Protein AF-A4XGT5-F1 (afdb_monomer_lite)

Sequence (161 aa):
MNAFAMRFIGRDFVVVYSGILELAYKGSLDEVKFILAHELGHLKANHLKHRLIQFGLMLPFLGQACLRACEYTADRYGAYFSLNGALKGLILLAAGKELYRNVVLEEFLKQAEEERSFWISFAELLASHPHLTSRIQAIKDFVKTLKPSNSLSEVYNFESV

pLDDT: mean 71.2, std 16.06, range [29.62, 92.81]

Structure (mmCIF, N/CA/C/O backbone):
data_AF-A4XGT5-F1
#
_entry.id   AF-A4XGT5-F1
#
loop_
_atom_site.group_PDB
_atom_site.id
_atom_site.type_symbol
_atom_site.label_atom_id
_atom_site.label_alt_id
_atom_site.label_comp_id
_atom_site.label_asym_id
_atom_site.label_entity_id
_atom_site.label_seq_id
_atom_site.pdbx_PDB_ins_code
_atom_site.Cartn_x
_atom_site.Cartn_y
_atom_site.Cartn_z
_atom_site.occupancy
_atom_site.B_iso_or_equiv
_atom_site.auth_seq_id
_atom_site.auth_comp_id
_atom_site.auth_asym_id
_atom_site.auth_atom_id
_atom_site.pdbx_PDB_model_num
ATOM 1 N N . MET A 1 1 ? 2.744 -6.654 10.679 1.00 41.12 1 MET A N 1
ATOM 2 C CA . MET A 1 1 ? 2.044 -7.398 9.608 1.00 41.12 1 MET A CA 1
ATOM 3 C C . MET A 1 1 ? 0.569 -7.466 10.001 1.00 41.12 1 MET A C 1
ATOM 5 O O . MET A 1 1 ? 0.305 -7.939 11.097 1.00 41.12 1 MET A O 1
ATOM 9 N N . ASN A 1 2 ? -0.349 -6.875 9.220 1.00 51.91 2 ASN A N 1
ATOM 10 C CA . ASN A 1 2 ? -1.691 -6.475 9.698 1.00 51.91 2 ASN A CA 1
ATOM 11 C C . ASN A 1 2 ? -2.889 -7.080 8.915 1.00 51.91 2 ASN A C 1
ATOM 13 O O . ASN A 1 2 ? -3.986 -7.114 9.457 1.00 51.91 2 ASN A O 1
ATOM 17 N N . ALA A 1 3 ? -2.706 -7.652 7.722 1.00 48.31 3 ALA A N 1
ATOM 18 C CA . ALA A 1 3 ? -3.624 -8.565 7.002 1.00 48.31 3 ALA A CA 1
ATOM 19 C C . ALA A 1 3 ? -2.759 -9.558 6.218 1.00 48.31 3 ALA A C 1
ATOM 21 O O . ALA A 1 3 ? -1.619 -9.228 5.899 1.00 48.31 3 ALA A O 1
ATOM 22 N N . PHE A 1 4 ? -3.266 -10.760 5.938 1.00 52.66 4 PHE A N 1
ATOM 23 C CA . PHE A 1 4 ? -2.622 -11.671 4.992 1.00 52.66 4 PHE A CA 1
ATOM 24 C C . PHE A 1 4 ? -3.690 -12.461 4.234 1.00 52.66 4 PHE A C 1
ATOM 26 O O . PHE A 1 4 ? -4.481 -13.198 4.830 1.00 52.66 4 PHE A O 1
ATOM 33 N N . ALA A 1 5 ? -3.732 -12.312 2.913 1.00 47.38 5 ALA A N 1
ATOM 34 C CA . ALA A 1 5 ? -4.522 -13.191 2.064 1.00 47.38 5 ALA A CA 1
ATOM 35 C C . ALA A 1 5 ? -3.720 -14.461 1.743 1.00 47.38 5 ALA A C 1
ATOM 37 O O . ALA A 1 5 ? -2.645 -14.397 1.151 1.00 47.38 5 ALA A O 1
ATOM 38 N N . MET A 1 6 ? -4.249 -15.635 2.103 1.00 44.62 6 MET A N 1
ATOM 39 C CA . MET A 1 6 ? -3.624 -16.918 1.774 1.00 44.62 6 MET A CA 1
ATOM 40 C C . MET A 1 6 ? -4.567 -17.764 0.933 1.00 44.62 6 MET A C 1
ATOM 42 O O . MET A 1 6 ? -5.743 -17.935 1.247 1.00 44.62 6 MET A O 1
ATOM 46 N N . ARG A 1 7 ? -4.034 -18.381 -0.118 1.00 39.91 7 ARG A N 1
ATOM 47 C CA . ARG A 1 7 ? -4.770 -19.403 -0.855 1.00 39.91 7 ARG A CA 1
ATOM 48 C C . ARG A 1 7 ? -4.342 -20.789 -0.401 1.00 39.91 7 ARG A C 1
ATOM 50 O O . ARG A 1 7 ? -3.193 -21.169 -0.609 1.00 39.91 7 ARG A O 1
ATOM 57 N N . PHE A 1 8 ? -5.271 -21.553 0.167 1.00 39.41 8 PHE A N 1
ATOM 58 C CA . PHE A 1 8 ? -5.033 -22.918 0.638 1.00 39.41 8 PHE A CA 1
ATOM 59 C C . PHE A 1 8 ? -5.978 -23.891 -0.084 1.00 39.41 8 PHE A C 1
ATOM 61 O O . PHE A 1 8 ? -7.186 -23.676 -0.126 1.00 39.41 8 PHE A O 1
ATOM 68 N N . ILE A 1 9 ? -5.423 -24.945 -0.700 1.00 38.44 9 ILE A N 1
ATOM 69 C CA . ILE A 1 9 ? -6.158 -26.062 -1.340 1.00 38.44 9 ILE A CA 1
ATOM 70 C C . ILE A 1 9 ? -7.282 -25.586 -2.291 1.00 38.44 9 ILE A C 1
ATOM 72 O O . ILE A 1 9 ? -8.455 -25.917 -2.148 1.00 38.44 9 ILE A O 1
ATOM 76 N N . GLY A 1 10 ? -6.934 -24.758 -3.282 1.00 50.44 10 GLY A N 1
ATOM 77 C CA . GLY A 1 10 ? -7.869 -24.366 -4.348 1.00 50.44 10 GLY A CA 1
ATOM 78 C C . GLY A 1 10 ? -9.002 -23.416 -3.935 1.00 50.44 10 GLY A C 1
ATOM 79 O O . GLY A 1 10 ? -9.846 -23.118 -4.777 1.00 50.44 10 GLY A O 1
ATOM 80 N N . ARG A 1 11 ? -9.013 -22.914 -2.693 1.00 54.78 11 ARG A N 1
ATOM 81 C CA . ARG A 1 11 ? -9.963 -21.906 -2.199 1.00 54.78 11 ARG A CA 1
ATOM 82 C C . ARG A 1 11 ? -9.223 -20.669 -1.695 1.00 54.78 11 ARG A C 1
ATOM 84 O O . ARG A 1 11 ? -8.184 -20.786 -1.043 1.00 54.78 11 ARG A O 1
ATOM 91 N N . ASP A 1 12 ? -9.751 -19.497 -2.031 1.00 62.06 12 ASP A N 1
ATOM 92 C CA . ASP A 1 12 ? -9.205 -18.199 -1.632 1.00 62.06 12 ASP A CA 1
ATOM 93 C C . ASP A 1 12 ? -9.665 -17.866 -0.206 1.00 62.06 12 ASP A C 1
ATOM 95 O O . ASP A 1 12 ? -10.866 -17.783 0.048 1.00 62.06 12 ASP A O 1
ATOM 99 N N . PHE A 1 13 ? -8.724 -17.692 0.728 1.00 62.66 13 PHE A N 1
ATOM 100 C CA . PHE A 1 13 ? -9.011 -17.246 2.090 1.00 62.66 13 PHE A CA 1
ATOM 101 C C . PHE A 1 13 ? -8.385 -15.871 2.324 1.00 62.66 13 PHE A C 1
ATOM 103 O O . PHE A 1 13 ? -7.231 -15.615 1.976 1.00 62.66 13 PHE A O 1
ATOM 110 N N . VAL A 1 14 ? -9.141 -14.981 2.956 1.00 64.56 14 VAL A N 1
ATOM 111 C CA . VAL A 1 14 ? -8.629 -13.696 3.437 1.00 64.56 14 VAL A CA 1
ATOM 112 C C . VAL A 1 14 ? -8.612 -13.760 4.955 1.00 64.56 14 VAL A C 1
ATOM 114 O O . VAL A 1 14 ? -9.664 -13.884 5.579 1.00 64.56 14 VAL A O 1
ATOM 117 N N . VAL A 1 15 ? -7.420 -13.709 5.550 1.00 68.75 15 VAL A N 1
ATOM 118 C CA . VAL A 1 15 ? -7.258 -13.651 7.004 1.00 68.75 15 VAL A CA 1
ATOM 119 C C . VAL A 1 15 ? -7.078 -12.189 7.393 1.00 68.75 15 VAL A C 1
ATOM 121 O O . VAL A 1 15 ? -6.069 -11.551 7.084 1.00 68.75 15 VAL A O 1
ATOM 124 N N . VAL A 1 16 ? -8.087 -11.648 8.070 1.00 68.62 16 VAL A N 1
ATOM 125 C CA . VAL A 1 16 ? -8.062 -10.285 8.604 1.00 68.62 16 VAL A CA 1
ATOM 126 C C . VAL A 1 16 ? -7.601 -10.357 10.055 1.00 68.62 16 VAL A C 1
ATOM 128 O O . VAL A 1 16 ? -8.280 -10.960 10.886 1.00 68.62 16 VAL A O 1
ATOM 131 N N . TYR A 1 17 ? -6.447 -9.766 10.378 1.00 69.12 17 TYR A N 1
ATOM 132 C CA . TYR A 1 17 ? -5.996 -9.718 11.769 1.00 69.12 17 TYR A CA 1
ATOM 133 C C . TYR A 1 17 ? -6.843 -8.727 12.571 1.00 69.12 17 TYR A C 1
ATOM 135 O O . TYR A 1 17 ? -7.283 -7.691 12.065 1.00 69.12 17 TYR A O 1
ATOM 143 N N . SER A 1 18 ? -7.007 -9.016 13.861 1.00 75.00 18 SER A N 1
ATOM 144 C CA . SER A 1 18 ? -7.763 -8.186 14.806 1.00 75.00 18 SER A CA 1
ATOM 145 C C . SER A 1 18 ? -7.307 -6.724 14.829 1.00 75.00 18 SER A C 1
ATOM 147 O O . SER A 1 18 ? -8.134 -5.834 14.994 1.00 75.00 18 SER A O 1
ATOM 149 N N . GLY A 1 19 ? -6.018 -6.458 14.590 1.00 74.00 19 GLY A N 1
ATOM 150 C CA . GLY A 1 19 ? -5.473 -5.101 14.523 1.00 74.00 19 GLY A CA 1
ATOM 151 C C . GLY A 1 19 ? -6.045 -4.247 13.385 1.00 74.00 19 GLY A C 1
ATOM 152 O O . GLY A 1 19 ? -6.207 -3.046 13.564 1.00 74.00 19 GLY A O 1
ATOM 153 N N . ILE A 1 20 ? -6.400 -4.840 12.240 1.00 76.50 20 ILE A N 1
ATOM 154 C CA . ILE A 1 20 ? -7.081 -4.109 11.157 1.00 76.50 20 ILE A CA 1
ATOM 155 C C . ILE A 1 20 ? -8.531 -3.831 11.510 1.00 76.50 20 ILE A C 1
ATOM 157 O O . ILE A 1 20 ? -9.036 -2.745 11.237 1.00 76.50 20 ILE A O 1
ATOM 161 N N . LEU A 1 21 ? -9.193 -4.794 12.148 1.00 77.44 21 LEU A N 1
ATOM 162 C CA . LEU A 1 21 ? -10.565 -4.609 12.593 1.00 77.44 21 LEU A CA 1
ATOM 163 C C . LEU A 1 21 ? -10.644 -3.478 13.629 1.00 77.44 21 LEU A C 1
ATOM 165 O O . LEU A 1 21 ? -11.490 -2.598 13.525 1.00 77.44 21 LEU A O 1
ATOM 169 N N . GLU A 1 22 ? -9.701 -3.448 14.571 1.00 83.56 22 GLU A N 1
ATOM 170 C CA . GLU A 1 22 ? -9.546 -2.369 15.548 1.00 83.56 22 GLU A CA 1
ATOM 171 C C . GLU A 1 22 ? -9.363 -0.999 14.872 1.00 83.56 22 GLU A C 1
ATOM 173 O O . GLU A 1 22 ? -9.987 -0.022 15.282 1.00 83.56 22 GLU A O 1
ATOM 178 N N . LEU A 1 23 ? -8.557 -0.913 13.809 1.00 82.31 23 LEU A N 1
ATOM 179 C CA . LEU A 1 23 ? -8.382 0.326 13.044 1.00 82.31 23 LEU A CA 1
ATOM 180 C C . LEU A 1 23 ? -9.663 0.768 12.331 1.00 82.31 23 LEU A C 1
ATOM 182 O O . LEU A 1 23 ? -9.967 1.961 12.328 1.00 82.31 23 LEU A O 1
ATOM 186 N N . ALA A 1 24 ? -10.434 -0.175 11.783 1.00 82.75 24 ALA A N 1
ATOM 187 C CA . ALA A 1 24 ? -11.738 0.124 11.198 1.00 82.75 24 ALA A CA 1
ATOM 188 C C . ALA A 1 24 ? -12.698 0.700 12.253 1.0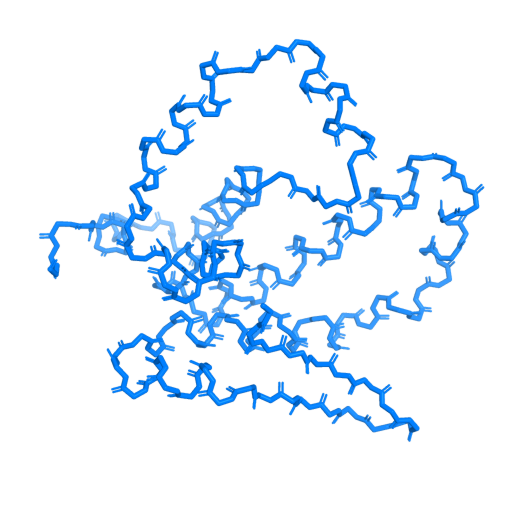0 82.75 24 ALA A C 1
ATOM 190 O O . ALA A 1 24 ? -13.370 1.695 11.989 1.00 82.75 24 ALA A O 1
ATOM 191 N N . TYR A 1 25 ? -12.703 0.138 13.469 1.00 82.19 25 TYR A N 1
ATOM 192 C CA . TYR A 1 25 ? -13.481 0.664 14.598 1.00 82.19 25 TYR A CA 1
ATOM 193 C C . TYR A 1 25 ? -13.008 2.046 15.069 1.00 82.19 25 TYR A C 1
ATOM 195 O O . TYR A 1 25 ? -13.826 2.864 15.476 1.00 82.19 25 TYR A O 1
ATOM 203 N N . LYS A 1 26 ? -11.705 2.337 14.983 1.00 84.62 26 LYS A N 1
ATOM 204 C CA . LYS A 1 26 ? -11.109 3.638 15.343 1.00 84.62 26 LYS A CA 1
ATOM 205 C C . LYS A 1 26 ? -11.235 4.709 14.246 1.00 84.62 26 LYS A C 1
ATOM 207 O O . LYS A 1 26 ? -10.555 5.731 14.329 1.00 84.62 26 LYS A O 1
ATOM 212 N N . GLY A 1 27 ? -12.068 4.481 13.227 1.00 83.56 27 GLY A N 1
ATOM 213 C CA . GLY A 1 27 ? -12.379 5.461 12.182 1.00 83.56 27 GLY A CA 1
ATOM 214 C C . GLY A 1 27 ? -11.463 5.440 10.954 1.00 83.56 27 GLY A C 1
ATOM 215 O O . GLY A 1 27 ? -11.657 6.250 10.056 1.00 83.56 27 GLY A O 1
ATOM 216 N N . SER A 1 28 ? -10.507 4.511 10.855 1.00 86.75 28 SER A N 1
ATOM 217 C CA . SER A 1 28 ? -9.603 4.381 9.696 1.00 86.75 28 SER A CA 1
ATOM 218 C C . SER A 1 28 ? -10.145 3.408 8.643 1.00 86.75 28 SER A C 1
ATOM 220 O O . SER A 1 28 ? -9.465 2.481 8.198 1.00 86.75 28 SER A O 1
ATOM 222 N N . LEU A 1 29 ? -11.425 3.563 8.289 1.00 88.75 29 LEU A N 1
ATOM 223 C CA . LEU A 1 29 ? -12.114 2.626 7.402 1.00 88.75 29 LEU A CA 1
ATOM 224 C C . LEU A 1 29 ? -11.544 2.658 5.977 1.00 88.75 29 LEU A C 1
ATOM 226 O O . LEU A 1 29 ? -11.461 1.613 5.335 1.00 88.75 29 LEU A O 1
ATOM 230 N N . ASP A 1 30 ? -11.143 3.824 5.476 1.00 89.44 30 ASP A N 1
ATOM 231 C CA . ASP A 1 30 ? -10.621 3.953 4.115 1.00 89.44 30 ASP A CA 1
ATOM 232 C C . ASP A 1 30 ? -9.221 3.336 3.979 1.00 89.44 30 ASP A C 1
ATOM 234 O O . ASP A 1 30 ? -8.939 2.666 2.982 1.00 89.44 30 ASP A O 1
ATOM 238 N N . GLU A 1 31 ? -8.365 3.456 4.991 1.00 89.31 31 GLU A N 1
ATOM 239 C CA . GLU A 1 31 ? -7.070 2.771 5.043 1.00 89.31 31 GLU A CA 1
ATOM 240 C C . GLU A 1 31 ? -7.250 1.252 5.105 1.00 89.31 31 GLU A C 1
ATOM 242 O O . GLU A 1 31 ? -6.547 0.502 4.427 1.00 89.31 31 GLU A O 1
ATOM 247 N N . VAL A 1 32 ? -8.235 0.782 5.872 1.00 88.75 32 VAL A N 1
ATOM 248 C CA . VAL A 1 32 ? -8.565 -0.645 5.948 1.00 88.75 32 VAL A CA 1
ATOM 249 C C . VAL A 1 32 ? -9.112 -1.161 4.615 1.00 88.75 32 VAL A C 1
ATOM 251 O O . VAL A 1 32 ? -8.691 -2.227 4.162 1.00 88.75 32 VAL A O 1
ATOM 254 N N . LYS A 1 33 ? -9.989 -0.404 3.942 1.00 89.81 33 LYS A N 1
ATOM 255 C CA . LYS A 1 33 ? -10.454 -0.735 2.583 1.00 89.81 33 LYS A CA 1
ATOM 256 C C . LYS A 1 33 ? -9.286 -0.847 1.609 1.00 89.81 33 LYS A C 1
ATOM 258 O O . LYS A 1 33 ? -9.267 -1.793 0.825 1.00 89.81 33 LYS A O 1
ATOM 263 N N . PHE A 1 34 ? -8.321 0.076 1.671 1.00 91.50 34 PHE A N 1
ATOM 264 C CA . PHE A 1 34 ? -7.123 0.022 0.832 1.00 91.50 34 PHE A CA 1
ATOM 265 C C . PHE A 1 34 ? -6.368 -1.293 1.039 1.00 91.50 34 PHE A C 1
ATOM 267 O O . PHE A 1 34 ? -6.090 -1.989 0.067 1.00 91.50 34 PHE A O 1
ATOM 274 N N . ILE A 1 35 ? -6.096 -1.668 2.294 1.00 88.88 35 ILE A N 1
ATOM 275 C CA . ILE A 1 35 ? -5.358 -2.898 2.614 1.00 88.88 35 ILE A CA 1
ATOM 276 C C . ILE A 1 35 ? -6.108 -4.135 2.123 1.00 88.88 35 ILE A C 1
ATOM 278 O O . ILE A 1 35 ? -5.524 -4.999 1.476 1.00 88.88 35 ILE A O 1
ATOM 282 N N . LEU A 1 36 ? -7.411 -4.222 2.390 1.00 88.19 36 LEU A N 1
ATOM 283 C CA . LEU A 1 36 ? -8.209 -5.363 1.945 1.00 88.19 36 LEU A CA 1
ATOM 284 C C . LEU A 1 36 ? -8.222 -5.480 0.419 1.00 88.19 36 LEU A C 1
ATOM 286 O O . LEU A 1 36 ? -8.049 -6.572 -0.116 1.00 88.19 36 LEU A O 1
ATOM 290 N N . ALA A 1 37 ? -8.391 -4.364 -0.287 1.00 90.00 37 ALA A N 1
ATOM 291 C CA . ALA A 1 37 ? -8.366 -4.338 -1.742 1.00 90.00 37 ALA A CA 1
ATOM 292 C C . ALA A 1 37 ? -6.980 -4.670 -2.318 1.00 90.00 37 ALA A C 1
ATOM 294 O O . ALA A 1 37 ? -6.902 -5.351 -3.338 1.00 90.00 37 ALA A O 1
ATOM 295 N N . HIS A 1 38 ? -5.902 -4.247 -1.657 1.00 90.25 38 HIS A N 1
ATOM 296 C CA . HIS A 1 38 ? -4.528 -4.595 -2.011 1.00 90.25 38 HIS A CA 1
ATOM 297 C C . HIS A 1 38 ? -4.299 -6.116 -1.934 1.00 90.25 38 HIS A C 1
ATOM 299 O O . HIS A 1 38 ? -3.912 -6.748 -2.920 1.00 90.25 38 HIS A O 1
ATOM 305 N N . GLU A 1 39 ? -4.653 -6.733 -0.806 1.00 84.19 39 GLU A N 1
ATOM 306 C CA . GLU A 1 39 ? -4.538 -8.181 -0.584 1.00 84.19 39 GLU A CA 1
ATOM 307 C C . GLU A 1 39 ? -5.434 -8.996 -1.536 1.00 84.19 39 GLU A C 1
ATOM 309 O O . GLU A 1 39 ? -5.013 -9.996 -2.126 1.00 84.19 39 GLU A O 1
ATOM 314 N N . LEU A 1 40 ? -6.671 -8.542 -1.766 1.00 85.44 40 LEU A N 1
ATOM 315 C CA . LEU A 1 40 ? -7.561 -9.126 -2.774 1.00 85.44 40 LEU A CA 1
ATOM 316 C C . LEU A 1 40 ? -7.003 -8.964 -4.195 1.00 85.44 40 LEU A C 1
ATOM 318 O O . LEU A 1 40 ? -7.188 -9.848 -5.033 1.00 85.44 40 LEU A O 1
ATOM 322 N N . GLY A 1 41 ? -6.292 -7.869 -4.465 1.00 84.81 41 GLY A N 1
ATOM 323 C CA . GLY A 1 41 ? -5.572 -7.629 -5.710 1.00 84.81 41 GLY A CA 1
ATOM 324 C C . GLY A 1 41 ? -4.511 -8.695 -5.971 1.00 84.81 41 GLY A C 1
ATOM 325 O O . GLY A 1 41 ? -4.446 -9.226 -7.082 1.00 84.81 41 GLY A O 1
ATOM 326 N N . HIS A 1 42 ? -3.751 -9.096 -4.947 1.00 81.31 42 HIS A N 1
ATOM 327 C CA . HIS A 1 42 ? -2.799 -10.208 -5.053 1.00 81.31 42 HIS A CA 1
ATOM 328 C C . HIS A 1 42 ? -3.481 -11.534 -5.416 1.00 81.31 42 HIS A C 1
ATOM 330 O O . HIS A 1 42 ? -2.994 -12.259 -6.293 1.00 81.31 42 HIS A O 1
ATOM 336 N N . LEU A 1 43 ? -4.630 -11.838 -4.799 1.00 78.25 43 LEU A N 1
ATOM 337 C CA . LEU A 1 43 ? -5.414 -13.034 -5.126 1.00 78.25 43 LEU A CA 1
ATOM 338 C C . LEU A 1 43 ? -5.951 -12.982 -6.561 1.00 78.25 43 LEU A C 1
ATOM 340 O O . LEU A 1 43 ? -5.785 -13.937 -7.326 1.00 78.25 43 LEU A O 1
ATOM 344 N N . LYS A 1 44 ? -6.553 -11.852 -6.949 1.00 81.50 44 LYS A N 1
ATOM 345 C CA . LYS A 1 44 ? -7.184 -11.670 -8.260 1.00 81.50 44 LYS A CA 1
ATOM 346 C C . LYS A 1 44 ? -6.174 -11.708 -9.399 1.00 81.50 44 LYS A C 1
ATOM 348 O O . LYS A 1 44 ? -6.441 -12.331 -10.426 1.00 81.50 44 LYS A O 1
ATOM 353 N N . ALA A 1 45 ? -5.026 -11.062 -9.218 1.00 75.56 45 ALA A N 1
ATOM 354 C CA . ALA A 1 45 ? -3.978 -11.005 -10.227 1.00 75.56 45 ALA A CA 1
ATOM 355 C C . ALA A 1 45 ? -3.222 -12.342 -10.370 1.00 75.56 45 ALA A C 1
ATOM 357 O O . ALA A 1 45 ? -2.541 -12.564 -11.368 1.00 75.56 45 ALA A O 1
ATOM 358 N N . ASN A 1 46 ? -3.390 -13.274 -9.416 1.00 67.00 46 ASN A N 1
ATOM 359 C CA . ASN A 1 46 ? -2.929 -14.666 -9.488 1.00 67.00 46 ASN A CA 1
ATOM 360 C C . ASN A 1 46 ? -1.427 -14.797 -9.824 1.00 67.00 46 ASN A C 1
ATOM 362 O O . ASN A 1 46 ? -0.990 -15.785 -10.422 1.00 67.00 46 ASN A O 1
ATOM 366 N N . HIS A 1 47 ? -0.629 -13.804 -9.420 1.00 64.44 47 HIS A N 1
ATOM 367 C CA . HIS A 1 47 ? 0.788 -13.681 -9.762 1.00 64.44 47 HIS A CA 1
ATOM 368 C C . HIS A 1 47 ? 1.619 -14.893 -9.309 1.00 64.44 47 HIS A C 1
ATOM 370 O O . HIS A 1 47 ? 2.532 -15.316 -10.009 1.00 64.44 47 HIS A O 1
ATOM 376 N N . LEU A 1 48 ? 1.217 -15.568 -8.230 1.00 55.28 48 LEU A N 1
ATOM 377 C CA . LEU A 1 48 ? 1.837 -16.815 -7.757 1.00 55.28 48 LEU A CA 1
ATOM 378 C C . LEU A 1 48 ? 1.784 -17.979 -8.773 1.00 55.28 48 LEU A C 1
ATOM 380 O O . LEU A 1 48 ? 2.561 -18.924 -8.658 1.00 55.28 48 LEU A O 1
ATOM 384 N N . LYS A 1 49 ? 0.889 -17.934 -9.772 1.00 52.84 49 LYS A N 1
ATOM 385 C CA . LYS A 1 49 ? 0.785 -18.945 -10.842 1.00 52.84 49 LYS A CA 1
ATOM 386 C C . LYS A 1 49 ? 1.470 -18.538 -12.146 1.00 52.84 49 LYS A C 1
ATOM 388 O O . LYS A 1 49 ? 1.539 -19.356 -13.067 1.00 52.84 49 LYS A O 1
ATOM 393 N N . HIS A 1 50 ? 1.963 -17.305 -12.270 1.00 59.66 50 HIS A N 1
ATOM 394 C CA . HIS A 1 50 ? 2.609 -16.897 -13.508 1.00 59.66 50 HIS A CA 1
ATOM 395 C C . HIS A 1 50 ? 3.983 -17.562 -13.604 1.00 59.66 50 HIS A C 1
ATOM 397 O O . HIS A 1 50 ? 4.936 -17.170 -12.938 1.00 59.66 50 HIS A O 1
ATOM 403 N N . ARG A 1 51 ? 4.087 -18.564 -14.485 1.00 53.31 51 ARG A N 1
ATOM 404 C CA . ARG A 1 51 ? 5.339 -19.244 -14.868 1.00 53.31 51 ARG A CA 1
ATOM 405 C C . ARG A 1 51 ? 6.483 -18.254 -15.139 1.00 53.31 51 ARG A C 1
ATOM 407 O O . ARG A 1 51 ? 7.626 -18.553 -14.842 1.00 53.31 51 ARG A O 1
ATOM 414 N N . LEU A 1 52 ? 6.156 -17.058 -15.635 1.00 57.31 52 LEU A N 1
ATOM 415 C CA . LEU A 1 52 ? 7.083 -15.946 -15.864 1.00 57.31 52 LEU A CA 1
ATOM 416 C C . LEU A 1 52 ? 7.780 -15.443 -14.590 1.00 57.31 52 LEU A C 1
ATOM 418 O O . LEU A 1 52 ? 8.960 -15.133 -14.658 1.00 57.31 52 LEU A O 1
ATOM 422 N N . ILE A 1 53 ? 7.107 -15.412 -13.434 1.00 60.19 53 ILE A N 1
ATOM 423 C CA . ILE A 1 53 ? 7.748 -15.077 -12.150 1.00 60.19 53 ILE A CA 1
ATOM 424 C C . ILE A 1 53 ? 8.701 -16.199 -11.733 1.00 60.19 53 ILE A C 1
ATOM 426 O O . ILE A 1 53 ? 9.811 -15.920 -11.301 1.00 60.19 53 ILE A O 1
ATOM 430 N N . GLN A 1 54 ? 8.312 -17.464 -11.926 1.00 60.06 54 GLN A N 1
ATOM 431 C CA . GLN A 1 54 ? 9.166 -18.616 -11.610 1.00 60.06 54 GLN A CA 1
ATOM 432 C C . GLN A 1 54 ? 10.419 -18.667 -12.501 1.00 60.06 54 GLN A C 1
ATOM 434 O O . GLN A 1 54 ? 11.514 -18.886 -11.995 1.00 60.06 54 GLN A O 1
ATOM 439 N N . PHE A 1 55 ? 10.282 -18.391 -13.802 1.00 59.50 55 PHE A N 1
ATOM 440 C CA . PHE A 1 55 ? 11.417 -18.257 -14.722 1.00 59.50 55 PHE A CA 1
ATOM 441 C C . PHE A 1 55 ? 12.249 -17.001 -14.438 1.00 59.50 55 PHE A C 1
ATOM 443 O O . PHE A 1 55 ? 13.474 -17.054 -14.478 1.00 59.50 55 PHE A O 1
ATOM 450 N N . GLY A 1 56 ? 11.602 -15.884 -14.100 1.00 58.94 56 GLY A N 1
ATOM 451 C CA . GLY A 1 56 ? 12.268 -14.641 -13.719 1.00 58.94 56 GLY A CA 1
ATOM 452 C C . GLY A 1 56 ? 13.088 -14.784 -12.440 1.00 58.94 56 GLY A C 1
ATOM 453 O O . GLY A 1 56 ? 14.173 -14.226 -12.367 1.00 58.94 56 GLY A O 1
ATOM 454 N N . LEU A 1 57 ? 12.630 -15.580 -11.468 1.00 61.53 57 LEU A N 1
ATOM 455 C CA . LEU A 1 57 ? 13.365 -15.904 -10.238 1.00 61.53 57 LEU A CA 1
ATOM 456 C C . LEU A 1 57 ? 14.650 -16.710 -10.487 1.00 61.53 57 LEU A C 1
ATOM 458 O O . LEU A 1 57 ? 15.541 -16.672 -9.643 1.00 61.53 57 LEU A O 1
ATOM 462 N N . MET A 1 58 ? 14.776 -17.405 -11.626 1.00 61.16 58 MET A N 1
ATOM 463 C CA . MET A 1 58 ? 16.028 -18.075 -12.009 1.00 61.16 58 MET A CA 1
ATOM 464 C C . MET A 1 58 ? 17.077 -17.097 -12.554 1.00 61.16 58 MET A C 1
ATOM 466 O O . MET A 1 58 ? 18.262 -17.426 -12.571 1.00 61.16 58 MET A O 1
ATOM 470 N N . LEU A 1 59 ? 16.662 -15.905 -12.994 1.00 62.28 59 LEU A N 1
ATOM 471 C CA . LEU A 1 59 ? 17.559 -14.856 -13.462 1.00 62.28 59 LEU A CA 1
ATOM 472 C C . LEU A 1 59 ? 17.763 -13.812 -12.352 1.00 62.28 59 LEU A C 1
ATOM 474 O O . LEU A 1 59 ? 16.785 -13.298 -11.799 1.00 62.28 59 LEU A O 1
ATOM 478 N N . PRO A 1 60 ? 19.015 -13.439 -12.031 1.00 60.44 60 PRO A N 1
ATOM 479 C CA . PRO A 1 60 ? 19.254 -12.358 -11.086 1.00 60.44 60 PRO A CA 1
ATOM 480 C C . PRO A 1 60 ? 18.561 -11.077 -11.587 1.00 60.44 60 PRO A C 1
ATOM 482 O O . PRO A 1 60 ? 18.454 -10.844 -12.791 1.00 60.44 60 PRO A O 1
ATOM 485 N N . PHE A 1 61 ? 18.053 -10.262 -10.660 1.00 64.38 61 PHE A N 1
ATOM 486 C CA . PHE A 1 61 ? 17.317 -9.004 -10.899 1.00 64.38 61 PHE A CA 1
ATOM 487 C C . PHE A 1 61 ? 15.896 -9.129 -11.482 1.00 64.38 61 PHE A C 1
ATOM 489 O O . PHE A 1 61 ? 15.004 -8.409 -11.023 1.00 64.38 61 PHE A O 1
ATOM 496 N N . LEU A 1 62 ? 15.637 -10.035 -12.435 1.00 64.81 62 LEU A N 1
ATOM 497 C CA . LEU A 1 62 ? 14.303 -10.178 -13.048 1.00 64.81 62 LEU A CA 1
ATOM 498 C C . LEU A 1 62 ? 13.255 -10.689 -12.058 1.00 64.81 62 LEU A C 1
ATOM 500 O O . LEU A 1 62 ? 12.141 -10.170 -12.033 1.00 64.81 62 LEU A O 1
ATOM 504 N N . GLY A 1 63 ? 13.610 -11.655 -11.207 1.00 65.19 63 GLY A N 1
ATOM 505 C CA . GLY A 1 63 ? 12.703 -12.166 -10.178 1.00 65.19 63 GLY A CA 1
ATOM 506 C C . GLY A 1 63 ? 12.219 -11.063 -9.239 1.00 65.19 63 GLY A C 1
ATOM 507 O O . GLY A 1 63 ? 11.019 -10.934 -9.000 1.00 65.19 63 GLY A O 1
ATOM 508 N N . GLN A 1 64 ? 13.139 -10.201 -8.792 1.00 67.12 64 GLN A N 1
ATOM 509 C CA . GLN A 1 64 ? 12.805 -9.067 -7.929 1.00 67.12 64 GLN A CA 1
ATOM 510 C C . GLN A 1 64 ? 11.982 -8.010 -8.668 1.00 67.12 64 GLN A C 1
ATOM 512 O O . GLN A 1 64 ? 11.009 -7.499 -8.123 1.00 67.12 64 GLN A O 1
ATOM 517 N N . ALA A 1 65 ? 12.286 -7.727 -9.938 1.00 69.44 65 ALA A N 1
ATOM 518 C CA . ALA A 1 65 ? 11.473 -6.821 -10.749 1.00 69.44 65 ALA A CA 1
ATOM 519 C C . ALA A 1 65 ? 10.026 -7.316 -10.909 1.00 69.44 65 ALA A C 1
ATOM 521 O O . ALA A 1 65 ? 9.091 -6.520 -10.799 1.00 69.44 65 ALA A O 1
ATOM 522 N N . CYS A 1 66 ? 9.823 -8.622 -11.111 1.00 71.12 66 CYS A N 1
ATOM 523 C CA . CYS A 1 66 ? 8.484 -9.193 -11.185 1.00 71.12 66 CYS A CA 1
ATOM 524 C C . CYS A 1 66 ? 7.741 -9.106 -9.844 1.00 71.12 66 CYS A C 1
ATOM 526 O O . CYS A 1 66 ? 6.560 -8.762 -9.842 1.00 71.12 66 CYS A O 1
ATOM 528 N N . LEU A 1 67 ? 8.409 -9.351 -8.710 1.00 73.69 67 LEU A N 1
ATOM 529 C CA . LEU A 1 67 ? 7.809 -9.158 -7.383 1.00 73.69 67 LEU A CA 1
ATOM 530 C C . LEU A 1 67 ? 7.411 -7.693 -7.156 1.00 73.69 67 LEU A C 1
ATOM 532 O O . LEU A 1 67 ? 6.287 -7.420 -6.741 1.00 73.69 67 LEU A O 1
ATOM 536 N N . ARG A 1 68 ? 8.258 -6.734 -7.548 1.00 75.75 68 ARG A N 1
ATOM 537 C CA . ARG A 1 68 ? 7.914 -5.303 -7.498 1.00 75.75 68 ARG A CA 1
ATOM 538 C C . ARG A 1 68 ? 6.702 -4.957 -8.371 1.00 75.75 68 ARG A C 1
ATOM 540 O O . ARG A 1 68 ? 5.829 -4.213 -7.937 1.00 75.75 68 ARG A O 1
ATOM 547 N N . ALA A 1 69 ? 6.603 -5.518 -9.578 1.00 80.00 69 ALA A N 1
ATOM 548 C CA . ALA A 1 69 ? 5.437 -5.338 -10.450 1.00 80.00 69 ALA A CA 1
ATOM 549 C C . ALA A 1 69 ? 4.139 -5.898 -9.836 1.00 80.00 69 ALA A C 1
ATOM 551 O O . ALA A 1 69 ? 3.055 -5.349 -10.064 1.00 80.00 69 ALA A O 1
ATOM 552 N N . CYS A 1 70 ? 4.245 -6.958 -9.026 1.00 82.00 70 CYS A N 1
ATOM 553 C CA . CYS A 1 70 ? 3.110 -7.494 -8.281 1.00 82.00 70 CYS A CA 1
ATOM 554 C C . CYS A 1 70 ? 2.579 -6.475 -7.273 1.00 82.00 70 CYS A C 1
ATOM 556 O O . CYS A 1 70 ? 1.378 -6.212 -7.276 1.00 82.00 70 CYS A O 1
ATOM 558 N N . GLU A 1 71 ? 3.471 -5.872 -6.485 1.00 84.81 71 GLU A N 1
ATOM 559 C CA . GLU A 1 71 ? 3.128 -4.828 -5.511 1.00 84.81 71 GLU A CA 1
ATOM 560 C C . GLU A 1 71 ? 2.453 -3.630 -6.186 1.00 84.81 71 GLU A C 1
ATOM 562 O O . GLU A 1 71 ? 1.379 -3.222 -5.760 1.00 84.81 71 GLU A O 1
ATOM 567 N N . TYR A 1 72 ? 2.995 -3.127 -7.305 1.00 88.00 72 TYR A N 1
ATOM 568 C CA . TYR A 1 72 ? 2.373 -2.014 -8.039 1.00 88.00 72 TYR A CA 1
ATOM 569 C C . TYR A 1 72 ? 0.968 -2.344 -8.556 1.00 88.00 72 TYR A C 1
ATOM 571 O O . TYR A 1 72 ? 0.103 -1.474 -8.631 1.00 88.00 72 TYR A O 1
ATOM 579 N N . THR A 1 73 ? 0.728 -3.596 -8.943 1.00 88.19 73 THR A N 1
ATOM 580 C CA . THR A 1 73 ? -0.600 -4.030 -9.390 1.00 88.19 73 THR A CA 1
ATOM 581 C C . THR A 1 73 ? -1.575 -4.072 -8.216 1.00 88.19 73 THR A C 1
ATOM 583 O O . THR A 1 73 ? -2.687 -3.561 -8.331 1.00 88.19 73 THR A O 1
ATOM 586 N N . ALA A 1 74 ? -1.156 -4.634 -7.083 1.00 88.31 74 ALA A N 1
ATOM 587 C CA . ALA A 1 74 ? -1.951 -4.671 -5.861 1.00 88.31 74 ALA A CA 1
ATOM 588 C C . ALA A 1 74 ? -2.228 -3.258 -5.313 1.00 88.31 74 ALA A C 1
ATOM 590 O O . ALA A 1 74 ? -3.359 -2.956 -4.942 1.00 88.31 74 ALA A O 1
ATOM 591 N N . ASP A 1 75 ? -1.253 -2.348 -5.371 1.00 91.44 75 ASP A N 1
ATOM 592 C CA . ASP A 1 75 ? -1.415 -0.931 -5.020 1.00 91.44 75 ASP A CA 1
ATOM 593 C C . ASP A 1 75 ? -2.489 -0.237 -5.854 1.00 91.44 75 ASP A C 1
ATOM 595 O O . ASP A 1 75 ? -3.282 0.535 -5.319 1.00 91.44 75 ASP A O 1
ATOM 599 N N . ARG A 1 76 ? -2.566 -0.539 -7.156 1.00 92.38 76 ARG A N 1
ATOM 600 C CA . ARG A 1 76 ? -3.625 -0.007 -8.026 1.00 92.38 76 ARG A CA 1
ATOM 601 C C . ARG A 1 76 ? -5.000 -0.532 -7.634 1.00 92.38 76 ARG A C 1
ATOM 603 O O . ARG A 1 76 ? -5.945 0.248 -7.636 1.00 92.38 76 ARG A O 1
ATOM 610 N N . TYR A 1 77 ? -5.123 -1.812 -7.274 1.00 91.69 77 TYR A N 1
ATOM 611 C CA . TYR A 1 77 ? -6.377 -2.341 -6.725 1.00 91.69 77 TYR A CA 1
ATOM 612 C C . TYR A 1 77 ? -6.752 -1.621 -5.427 1.00 91.69 77 TYR A C 1
ATOM 614 O O . TYR A 1 77 ? -7.879 -1.141 -5.304 1.00 91.69 77 TYR A O 1
ATOM 622 N N . GLY A 1 78 ? -5.798 -1.473 -4.505 1.00 90.94 78 GLY A N 1
ATOM 623 C CA . GLY A 1 78 ? -5.976 -0.718 -3.266 1.00 90.94 78 GLY A CA 1
ATOM 624 C C . GLY A 1 78 ? -6.486 0.702 -3.518 1.00 90.94 78 GLY A C 1
ATOM 625 O O . GLY A 1 78 ? -7.523 1.097 -2.986 1.00 90.94 78 GLY A O 1
ATOM 626 N N . ALA A 1 79 ? -5.792 1.454 -4.375 1.00 92.81 79 ALA A N 1
ATOM 627 C CA . ALA A 1 79 ? -6.126 2.838 -4.698 1.00 92.81 79 ALA A CA 1
ATOM 628 C C . ALA A 1 79 ? -7.462 2.970 -5.443 1.00 92.81 79 ALA A C 1
ATOM 630 O O . ALA A 1 79 ? -8.225 3.892 -5.174 1.00 92.81 79 ALA A O 1
ATOM 631 N N . TYR A 1 80 ? -7.778 2.041 -6.350 1.00 92.38 80 TYR A N 1
ATOM 632 C CA . TYR A 1 80 ? -9.042 2.043 -7.088 1.00 92.38 80 TYR A CA 1
ATOM 633 C C . TYR A 1 80 ? -10.254 1.901 -6.156 1.00 92.38 80 TYR A C 1
ATOM 635 O O . TYR A 1 80 ? -11.244 2.611 -6.320 1.00 92.38 80 TYR A O 1
ATOM 643 N N . PHE A 1 81 ? -10.174 1.011 -5.162 1.00 90.88 81 PHE A N 1
ATOM 644 C CA . PHE A 1 81 ? -11.269 0.773 -4.215 1.00 90.88 81 PHE A CA 1
ATOM 645 C C . PHE A 1 81 ? -11.261 1.715 -3.003 1.00 90.88 81 PHE A C 1
ATOM 647 O O . PHE A 1 81 ? -12.281 1.840 -2.324 1.00 90.88 81 PHE A O 1
ATOM 654 N N . SER A 1 82 ? -10.143 2.388 -2.728 1.00 91.62 82 SER A N 1
ATOM 655 C CA . SER A 1 82 ? -10.033 3.381 -1.662 1.00 91.62 82 SER A CA 1
ATOM 656 C C . SER A 1 82 ? -9.100 4.521 -2.063 1.00 91.62 82 SER A C 1
ATOM 658 O O . SER A 1 82 ? -7.916 4.528 -1.732 1.00 91.62 82 SER A O 1
ATOM 660 N N . LEU A 1 83 ? -9.650 5.513 -2.768 1.00 89.62 83 LEU A N 1
ATOM 661 C CA . LEU A 1 83 ? -8.896 6.695 -3.201 1.00 89.62 83 LEU A CA 1
ATOM 662 C C . LEU A 1 83 ? -8.405 7.521 -2.001 1.00 89.62 83 LEU A C 1
ATOM 664 O O . LEU A 1 83 ? -7.231 7.874 -1.938 1.00 89.62 83 LEU A O 1
ATOM 668 N N . ASN A 1 84 ? -9.288 7.776 -1.030 1.00 86.44 84 ASN A N 1
ATOM 669 C CA . ASN A 1 84 ? -8.979 8.580 0.160 1.00 86.44 84 ASN A CA 1
ATOM 670 C C . ASN A 1 84 ? -8.007 7.866 1.109 1.00 86.44 84 ASN A C 1
ATOM 672 O O . ASN A 1 84 ? -7.169 8.496 1.748 1.00 86.44 84 ASN A O 1
ATOM 676 N N . GLY A 1 85 ? -8.093 6.536 1.179 1.00 86.94 85 GLY A N 1
ATOM 677 C CA . GLY A 1 85 ? -7.222 5.711 2.008 1.00 86.94 85 GLY A CA 1
ATOM 678 C C . GLY A 1 85 ? -5.943 5.261 1.312 1.00 86.94 85 GLY A C 1
ATOM 679 O O . GLY A 1 85 ? -5.180 4.524 1.925 1.00 86.94 85 GLY A O 1
ATOM 680 N N . ALA A 1 86 ? -5.691 5.659 0.059 1.00 90.12 86 ALA A N 1
ATOM 681 C CA . ALA A 1 86 ? -4.633 5.060 -0.752 1.00 90.12 86 ALA A CA 1
ATOM 682 C C . ALA A 1 86 ? -3.233 5.268 -0.160 1.00 90.12 86 ALA A C 1
ATOM 684 O O . ALA A 1 86 ? -2.482 4.317 0.055 1.00 90.12 86 ALA A O 1
ATOM 685 N N . LEU A 1 87 ? -2.887 6.520 0.148 1.00 89.44 87 LEU A N 1
ATOM 686 C CA . LEU A 1 87 ? -1.563 6.847 0.680 1.00 89.44 87 LEU A CA 1
ATOM 687 C C . LEU A 1 87 ? -1.427 6.444 2.148 1.00 89.44 87 LEU A C 1
ATOM 689 O O . LEU A 1 87 ? -0.461 5.778 2.509 1.00 89.44 87 LEU A O 1
ATOM 693 N N . LYS A 1 88 ? -2.415 6.782 2.986 1.00 87.75 88 LYS A N 1
ATOM 694 C CA . LYS A 1 88 ? -2.412 6.413 4.410 1.00 87.75 88 LYS A CA 1
ATOM 695 C C . LYS A 1 88 ? -2.444 4.895 4.611 1.00 87.75 88 LYS A C 1
ATOM 697 O O . LYS A 1 88 ? -1.763 4.389 5.495 1.00 87.75 88 LYS A O 1
ATOM 702 N N . GLY A 1 89 ? -3.165 4.161 3.766 1.00 88.25 89 GLY A N 1
ATOM 703 C CA . GLY A 1 89 ? -3.208 2.700 3.762 1.00 88.25 89 GLY A CA 1
ATOM 704 C C . GLY A 1 89 ? -1.872 2.071 3.363 1.00 88.25 89 GLY A C 1
ATOM 705 O O . GLY A 1 89 ? -1.428 1.127 4.014 1.00 88.25 89 GLY A O 1
ATOM 706 N N . LEU A 1 90 ? -1.182 2.625 2.361 1.00 88.75 90 LEU A N 1
ATOM 707 C CA . LEU A 1 90 ? 0.161 2.172 1.988 1.00 88.75 90 LEU A CA 1
ATOM 708 C C . LEU A 1 90 ? 1.187 2.444 3.104 1.00 88.75 90 LEU A C 1
ATOM 710 O O . LEU A 1 90 ? 1.996 1.576 3.432 1.00 88.75 90 LEU A O 1
ATOM 714 N N . ILE A 1 91 ? 1.128 3.619 3.737 1.00 86.56 91 ILE A N 1
ATOM 715 C CA . ILE A 1 91 ? 1.970 3.945 4.899 1.00 86.56 91 ILE A CA 1
ATOM 716 C C . ILE A 1 91 ? 1.643 3.014 6.069 1.00 86.56 91 ILE A C 1
ATOM 718 O O . ILE A 1 91 ? 2.551 2.532 6.736 1.00 86.56 91 ILE A O 1
ATOM 722 N N . LEU A 1 92 ? 0.368 2.697 6.299 1.00 85.94 92 LEU A N 1
ATOM 723 C CA . LEU A 1 92 ? -0.060 1.744 7.322 1.00 85.94 92 LEU A CA 1
ATOM 724 C C . LEU A 1 92 ? 0.494 0.331 7.084 1.00 85.94 92 LEU A C 1
ATOM 726 O O . LEU A 1 92 ? 0.856 -0.345 8.050 1.00 85.94 92 LEU A O 1
ATOM 730 N N . LEU A 1 93 ? 0.605 -0.112 5.828 1.00 83.69 93 LEU A N 1
ATOM 731 C CA . LEU A 1 93 ? 1.272 -1.375 5.492 1.00 83.69 93 LEU A CA 1
ATOM 732 C C . LEU A 1 93 ? 2.768 -1.340 5.817 1.00 83.69 93 LEU A C 1
ATOM 734 O O . LEU A 1 93 ? 3.292 -2.319 6.346 1.00 83.69 93 LEU A O 1
ATOM 738 N N . ALA A 1 94 ? 3.439 -0.223 5.530 1.00 81.69 94 ALA A N 1
ATOM 739 C CA . ALA A 1 94 ? 4.885 -0.095 5.688 1.00 81.69 94 ALA A CA 1
ATOM 740 C C . ALA A 1 94 ? 5.332 0.201 7.132 1.00 81.69 94 ALA A C 1
ATOM 742 O O . ALA A 1 94 ? 6.230 -0.458 7.649 1.00 81.69 94 ALA A O 1
ATOM 743 N N . ALA A 1 95 ? 4.703 1.176 7.789 1.00 79.75 95 ALA A N 1
ATOM 744 C CA . ALA A 1 95 ? 5.048 1.656 9.129 1.00 79.75 95 ALA A CA 1
ATOM 745 C C . ALA A 1 95 ? 4.296 0.915 10.250 1.00 79.75 95 ALA A C 1
ATOM 747 O O . ALA A 1 95 ? 4.715 0.928 11.407 1.00 79.75 95 ALA A O 1
ATOM 748 N N . GLY A 1 96 ? 3.183 0.251 9.927 1.00 77.75 96 GLY A N 1
ATOM 749 C CA . GLY A 1 96 ? 2.344 -0.433 10.906 1.00 77.75 96 GLY A CA 1
ATOM 750 C C . GLY A 1 96 ? 1.380 0.492 11.659 1.00 77.75 96 GLY A C 1
ATOM 751 O O . GLY A 1 96 ? 1.396 1.715 11.533 1.00 77.75 96 GLY A O 1
ATOM 752 N N . LYS A 1 97 ? 0.501 -0.124 12.461 1.00 79.69 97 LYS A N 1
ATOM 753 C CA . LYS A 1 97 ? -0.688 0.526 13.043 1.00 79.69 97 LYS A CA 1
ATOM 754 C C . LYS A 1 97 ? -0.401 1.600 14.094 1.00 79.69 97 LYS A C 1
ATOM 756 O O . LYS A 1 97 ? -1.241 2.464 14.303 1.00 79.69 97 LYS A O 1
ATOM 761 N N . GLU A 1 98 ? 0.764 1.551 14.729 1.00 78.69 98 GLU A N 1
ATOM 762 C CA . GLU A 1 98 ? 1.143 2.515 15.770 1.00 78.69 98 GLU A CA 1
ATOM 763 C C . GLU A 1 98 ? 1.790 3.767 15.170 1.00 78.69 98 GLU A C 1
ATOM 765 O O . GLU A 1 98 ? 1.553 4.879 15.630 1.00 78.69 98 GLU A O 1
ATOM 770 N N . LEU A 1 99 ? 2.596 3.596 14.117 1.00 79.31 99 LEU A N 1
ATOM 771 C CA . LEU A 1 99 ? 3.442 4.665 13.590 1.00 79.31 99 LEU A CA 1
ATOM 772 C C . LEU A 1 99 ? 2.819 5.405 12.410 1.00 79.31 99 LEU A C 1
ATOM 774 O O . LEU A 1 99 ? 3.151 6.566 12.207 1.00 79.31 99 LEU A O 1
ATOM 778 N N . TYR A 1 100 ? 1.900 4.790 11.656 1.00 80.62 100 TYR A N 1
ATOM 779 C CA . TYR A 1 100 ? 1.382 5.395 10.420 1.00 80.62 100 TYR A CA 1
ATOM 780 C C . TYR A 1 100 ? 0.714 6.764 10.617 1.00 80.62 100 TYR A C 1
ATOM 782 O O . TYR A 1 100 ? 0.729 7.575 9.698 1.00 80.62 100 TYR A O 1
ATOM 790 N N . ARG A 1 101 ? 0.158 7.038 11.808 1.00 81.25 101 ARG A N 1
ATOM 791 C CA . ARG A 1 101 ? -0.451 8.337 12.148 1.00 81.25 101 ARG A CA 1
ATOM 792 C C . ARG A 1 101 ? 0.576 9.445 12.368 1.00 81.25 101 ARG A C 1
ATOM 794 O O . ARG A 1 101 ? 0.241 10.607 12.199 1.00 81.25 101 ARG A O 1
ATOM 801 N N . ASN A 1 102 ? 1.803 9.078 12.726 1.00 82.25 102 ASN A N 1
ATOM 802 C CA . ASN A 1 102 ? 2.888 10.014 13.018 1.00 82.25 102 ASN A CA 1
ATOM 803 C C . ASN A 1 102 ? 3.783 10.264 11.795 1.00 82.25 102 ASN A C 1
ATOM 805 O O . ASN A 1 102 ? 4.747 11.017 11.886 1.00 82.25 102 ASN A O 1
ATOM 809 N N . VAL A 1 103 ? 3.507 9.610 10.662 1.00 79.38 103 VAL A N 1
ATOM 810 C CA . VAL A 1 103 ? 4.278 9.795 9.432 1.00 79.38 103 VAL A CA 1
ATOM 811 C C . VAL A 1 103 ? 3.746 11.012 8.685 1.00 79.38 103 VAL A C 1
ATOM 813 O O . VAL A 1 103 ? 2.661 10.973 8.103 1.00 79.38 103 VAL A O 1
ATOM 816 N N . VAL A 1 104 ? 4.551 12.072 8.648 1.00 81.62 104 VAL A N 1
ATOM 817 C CA . VAL A 1 104 ? 4.323 13.218 7.767 1.00 81.62 104 VAL A CA 1
ATOM 818 C C . VAL A 1 104 ? 4.830 12.851 6.375 1.00 81.62 104 VAL A C 1
ATOM 820 O O . VAL A 1 104 ? 6.030 12.752 6.126 1.00 81.62 104 VAL A O 1
ATOM 823 N N . LEU A 1 105 ? 3.899 12.595 5.456 1.00 73.56 105 LEU A N 1
ATOM 824 C CA . LEU A 1 105 ? 4.228 12.071 4.130 1.00 73.56 105 LEU A CA 1
ATOM 825 C C . LEU A 1 105 ? 5.118 13.018 3.315 1.00 73.56 105 LEU A C 1
ATOM 827 O O . LEU A 1 105 ? 5.963 12.560 2.551 1.00 73.56 105 LEU A O 1
ATOM 831 N N . GLU A 1 106 ? 4.915 14.324 3.451 1.00 74.00 106 GLU A N 1
ATOM 832 C CA . GLU A 1 106 ? 5.684 15.329 2.715 1.00 74.00 106 GLU A CA 1
ATOM 833 C C . GLU A 1 106 ? 7.147 15.350 3.156 1.00 74.00 106 GLU A C 1
ATOM 835 O O . GLU A 1 106 ? 8.040 15.284 2.314 1.00 74.00 106 GLU A O 1
ATOM 840 N N . GLU A 1 107 ? 7.391 15.339 4.468 1.00 77.69 107 GLU A N 1
ATOM 841 C CA . GLU A 1 107 ? 8.736 15.245 5.040 1.00 77.69 107 GLU A CA 1
ATOM 842 C C . GLU A 1 107 ? 9.404 13.922 4.666 1.00 77.69 107 GLU A C 1
ATOM 844 O O . GLU A 1 107 ? 10.564 13.912 4.263 1.00 77.69 107 GLU A O 1
ATOM 849 N N . PHE A 1 108 ? 8.654 12.816 4.701 1.00 74.31 108 PHE A N 1
ATOM 850 C CA . PHE A 1 108 ? 9.156 11.506 4.293 1.00 74.31 108 PHE A CA 1
ATOM 851 C C . PHE A 1 108 ? 9.606 11.478 2.823 1.00 74.31 108 PHE A C 1
ATOM 853 O O . PHE A 1 108 ? 10.657 10.924 2.500 1.00 74.31 108 PHE A O 1
ATOM 860 N N . LEU A 1 109 ? 8.827 12.083 1.918 1.00 72.31 109 LEU A N 1
ATOM 861 C CA . LEU A 1 109 ? 9.189 12.175 0.500 1.00 72.31 109 LEU A CA 1
ATOM 862 C C . LEU A 1 109 ? 10.385 13.104 0.280 1.00 72.31 109 LEU A C 1
ATOM 864 O O . LEU A 1 109 ? 11.278 12.759 -0.489 1.00 72.31 109 LEU A O 1
AT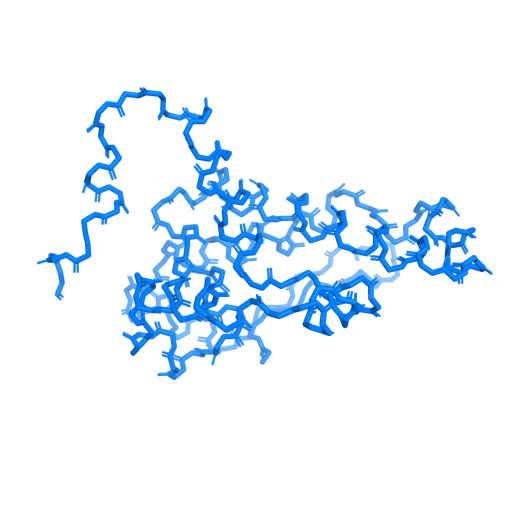OM 868 N N . LYS A 1 110 ? 10.429 14.239 0.983 1.00 75.50 110 LYS A N 1
ATOM 869 C CA . LYS A 1 110 ? 11.536 15.194 0.904 1.00 75.50 110 LYS A CA 1
ATOM 870 C C . LYS A 1 110 ? 12.851 14.574 1.379 1.00 75.50 110 LYS A C 1
ATOM 872 O O . LYS A 1 110 ? 13.852 14.664 0.677 1.00 75.50 110 LYS A O 1
ATOM 877 N N . GLN A 1 111 ? 12.832 13.873 2.513 1.00 70.56 111 GLN A N 1
ATOM 878 C CA . GLN A 1 111 ? 14.002 13.159 3.026 1.00 70.56 111 GLN A CA 1
ATOM 879 C C . GLN A 1 111 ? 14.492 12.104 2.025 1.00 70.56 111 GLN A C 1
ATOM 881 O O . GLN A 1 111 ? 15.688 11.986 1.777 1.00 70.56 111 GLN A O 1
ATOM 886 N N . ALA A 1 112 ? 13.574 11.364 1.400 1.00 69.88 112 ALA A N 1
ATOM 887 C CA . ALA A 1 112 ? 13.943 10.366 0.403 1.00 69.88 112 ALA A CA 1
ATOM 888 C C . ALA A 1 112 ? 14.585 10.965 -0.861 1.00 69.88 112 ALA A C 1
ATOM 890 O O . ALA A 1 112 ? 15.410 10.306 -1.495 1.00 69.88 112 ALA A O 1
ATOM 891 N N . GLU A 1 113 ? 14.213 12.188 -1.244 1.00 68.38 113 GLU A N 1
ATOM 892 C CA . GLU A 1 113 ? 14.857 12.911 -2.344 1.00 68.38 113 GLU A CA 1
ATOM 893 C C . GLU A 1 113 ? 16.240 13.443 -1.950 1.00 68.38 113 GLU A C 1
ATOM 895 O O . GLU A 1 113 ? 17.181 13.328 -2.736 1.00 68.38 113 GLU A O 1
ATOM 900 N N . GLU A 1 114 ? 16.384 13.970 -0.733 1.00 68.38 114 GLU A N 1
ATOM 901 C CA . GLU A 1 114 ? 17.647 14.509 -0.211 1.00 68.38 114 GLU A CA 1
ATOM 902 C C . GLU A 1 114 ? 18.700 13.415 0.034 1.00 68.38 114 GLU A C 1
ATOM 904 O O . GLU A 1 114 ? 19.885 13.622 -0.229 1.00 68.38 114 GLU A O 1
ATOM 909 N N . GLU A 1 115 ? 18.286 12.224 0.470 1.00 63.31 115 GLU A N 1
ATOM 910 C CA . GLU A 1 115 ? 19.187 11.092 0.720 1.00 63.31 115 GLU A CA 1
ATOM 911 C C . GLU A 1 115 ? 19.571 10.320 -0.554 1.00 63.31 115 GLU A C 1
ATOM 913 O O . GLU A 1 115 ? 20.358 9.375 -0.497 1.00 63.31 115 GLU A O 1
ATOM 918 N N . ARG A 1 116 ? 19.060 10.697 -1.732 1.00 58.88 116 ARG A N 1
ATOM 919 C CA . ARG A 1 116 ? 19.203 9.912 -2.964 1.00 58.88 116 ARG A CA 1
ATOM 920 C C . ARG A 1 116 ? 20.645 9.895 -3.496 1.00 58.88 116 ARG A C 1
ATOM 922 O O . ARG A 1 116 ? 21.037 10.696 -4.339 1.00 58.88 116 ARG A O 1
ATOM 929 N N . SER A 1 117 ? 21.439 8.924 -3.048 1.00 63.62 117 SER A N 1
ATOM 930 C CA . SER A 1 117 ? 22.797 8.657 -3.548 1.00 63.62 117 SER A CA 1
ATOM 931 C C . SER A 1 117 ? 22.845 7.497 -4.548 1.00 63.62 117 SER A C 1
ATOM 933 O O . SER A 1 117 ? 22.010 6.595 -4.522 1.00 63.62 117 SER A O 1
ATOM 935 N N . PHE A 1 118 ? 23.881 7.462 -5.396 1.00 52.66 118 PHE A N 1
ATOM 936 C CA . PHE A 1 118 ? 24.127 6.378 -6.366 1.00 52.66 118 PHE A CA 1
ATOM 937 C C . PHE A 1 118 ? 24.049 4.973 -5.737 1.00 52.66 118 PHE A C 1
ATOM 939 O O . PHE A 1 118 ? 23.444 4.066 -6.304 1.00 52.66 118 PHE A O 1
ATOM 946 N N . TRP A 1 119 ? 24.598 4.809 -4.531 1.00 55.28 119 TRP A N 1
ATOM 947 C CA . TRP A 1 119 ? 24.572 3.547 -3.786 1.00 55.28 119 TRP A CA 1
ATOM 948 C C . TRP A 1 119 ? 23.179 3.152 -3.288 1.00 55.28 119 TRP A C 1
ATOM 950 O O . TRP A 1 119 ? 22.879 1.964 -3.216 1.00 55.28 119 TRP A O 1
ATOM 960 N N . ILE A 1 120 ? 22.315 4.130 -3.011 1.00 62.97 120 ILE A N 1
ATOM 961 C CA . ILE A 1 120 ? 20.920 3.898 -2.621 1.00 62.97 120 ILE A CA 1
ATOM 962 C C . ILE A 1 120 ? 20.109 3.460 -3.845 1.00 62.97 120 ILE A C 1
ATOM 964 O O . ILE A 1 120 ? 19.419 2.452 -3.765 1.00 62.97 120 ILE A O 1
ATOM 968 N N . SER A 1 121 ? 20.311 4.078 -5.014 1.00 54.22 121 SER A N 1
ATOM 969 C CA . SER A 1 121 ? 19.720 3.610 -6.284 1.00 54.22 121 SER A CA 1
ATOM 970 C C . SER A 1 121 ? 20.218 2.218 -6.717 1.00 54.22 121 SER A C 1
ATOM 972 O O . SER A 1 121 ? 19.492 1.447 -7.345 1.00 54.22 121 SER A O 1
ATOM 974 N N . PHE A 1 122 ? 21.465 1.858 -6.397 1.00 48.91 122 PHE A N 1
ATOM 975 C CA . PHE A 1 122 ? 21.986 0.511 -6.655 1.00 48.91 122 PHE A CA 1
ATOM 976 C C . PHE A 1 122 ? 21.400 -0.525 -5.680 1.00 48.91 122 PHE A C 1
ATOM 978 O O . PHE A 1 122 ? 21.021 -1.622 -6.095 1.00 48.91 122 PHE A O 1
ATOM 985 N N . ALA A 1 123 ? 21.253 -0.165 -4.401 1.00 59.06 123 ALA A N 1
ATOM 986 C CA . ALA A 1 123 ? 20.547 -0.976 -3.412 1.00 59.06 123 ALA A CA 1
ATOM 987 C C . ALA A 1 123 ? 19.053 -1.149 -3.762 1.00 59.06 123 ALA A C 1
ATOM 989 O O . ALA A 1 123 ? 18.528 -2.251 -3.626 1.00 59.06 123 ALA A O 1
ATOM 990 N N . GLU A 1 124 ? 18.398 -0.118 -4.309 1.00 58.72 124 GLU A N 1
ATOM 991 C CA . GLU A 1 124 ? 17.025 -0.156 -4.843 1.00 58.72 124 GLU A CA 1
ATOM 992 C C . GLU A 1 124 ? 16.856 -1.220 -5.937 1.00 58.72 124 GLU A C 1
ATOM 994 O O . GLU A 1 124 ? 15.861 -1.951 -5.968 1.00 58.72 124 GLU A O 1
ATOM 999 N N . LEU A 1 125 ? 17.837 -1.333 -6.839 1.00 52.91 125 LEU A N 1
ATOM 1000 C CA . LEU A 1 125 ? 17.810 -2.309 -7.928 1.00 52.91 125 LEU A CA 1
ATOM 1001 C C . LEU A 1 125 ? 17.840 -3.753 -7.393 1.00 52.91 125 LEU A C 1
ATOM 1003 O O . LEU A 1 125 ? 17.175 -4.643 -7.941 1.00 52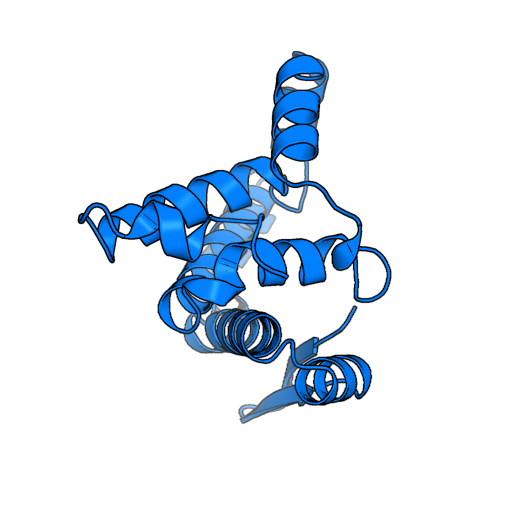.91 125 LEU A O 1
ATOM 1007 N N . LEU A 1 126 ? 18.591 -3.951 -6.307 1.00 50.06 126 LEU A N 1
ATOM 1008 C CA . LEU A 1 126 ? 18.809 -5.220 -5.615 1.00 50.06 126 LEU A CA 1
ATOM 1009 C C . LEU A 1 126 ? 17.716 -5.563 -4.588 1.00 50.06 126 LEU A C 1
ATOM 1011 O O . LEU A 1 126 ? 17.596 -6.728 -4.209 1.00 50.06 126 LEU A O 1
ATOM 1015 N N . ALA A 1 127 ? 16.913 -4.589 -4.152 1.00 52.38 127 ALA A N 1
ATOM 1016 C CA . ALA A 1 127 ? 15.899 -4.780 -3.122 1.00 52.38 127 ALA A CA 1
ATOM 1017 C C . ALA A 1 127 ? 14.698 -5.605 -3.616 1.00 52.38 127 ALA A C 1
ATOM 1019 O O . ALA A 1 127 ? 14.150 -5.387 -4.706 1.00 52.38 127 ALA A O 1
ATOM 1020 N N . SER A 1 128 ? 14.255 -6.534 -2.763 1.00 44.09 128 SER A N 1
ATOM 1021 C CA . SER A 1 128 ? 13.132 -7.436 -3.043 1.00 44.09 128 SER A CA 1
ATOM 1022 C C . SER A 1 128 ? 11.759 -6.772 -2.961 1.00 44.09 128 SER A C 1
ATOM 1024 O O . SER A 1 128 ? 10.797 -7.253 -3.557 1.00 44.09 128 SER A O 1
ATOM 1026 N N . HIS A 1 129 ? 11.671 -5.643 -2.255 1.00 46.59 129 HIS A N 1
ATOM 1027 C CA . HIS A 1 129 ? 10.470 -4.822 -2.167 1.00 46.59 129 HIS A CA 1
ATOM 1028 C C . HIS A 1 129 ? 10.725 -3.454 -2.810 1.00 46.59 129 HIS A C 1
ATOM 1030 O O . HIS A 1 129 ? 11.805 -2.889 -2.624 1.00 46.59 129 HIS A O 1
ATOM 1036 N N . PRO A 1 130 ? 9.761 -2.907 -3.576 1.00 57.72 130 PRO A N 1
ATOM 1037 C CA . PRO A 1 130 ? 9.907 -1.574 -4.134 1.00 57.72 130 PRO A CA 1
ATOM 1038 C C . PRO A 1 130 ? 9.904 -0.550 -3.001 1.00 57.72 130 PRO A C 1
ATOM 1040 O O . PRO A 1 130 ? 9.127 -0.675 -2.051 1.00 57.72 130 PRO A O 1
ATOM 1043 N N . HIS A 1 131 ? 10.754 0.469 -3.119 1.00 68.88 131 HIS A N 1
ATOM 1044 C CA . HIS A 1 131 ? 10.823 1.538 -2.132 1.00 68.88 131 HIS A CA 1
ATOM 1045 C C . HIS A 1 131 ? 9.456 2.202 -1.980 1.00 68.88 131 HIS A C 1
ATOM 1047 O O . HIS A 1 131 ? 8.759 2.477 -2.964 1.00 68.88 131 HIS A O 1
ATOM 1053 N N . LEU A 1 132 ? 9.083 2.462 -0.727 1.00 74.50 132 LEU A N 1
ATOM 1054 C CA . LEU A 1 132 ? 7.795 3.046 -0.364 1.00 74.50 132 LEU A CA 1
ATOM 1055 C C . LEU A 1 132 ? 7.528 4.342 -1.143 1.00 74.50 132 LEU A C 1
ATOM 1057 O O . LEU A 1 132 ? 6.417 4.561 -1.610 1.00 74.50 132 LEU A O 1
ATOM 1061 N N . THR A 1 133 ? 8.567 5.147 -1.365 1.00 77.25 133 THR A N 1
ATOM 1062 C CA . THR A 1 133 ? 8.544 6.407 -2.125 1.00 77.25 133 THR A CA 1
ATOM 1063 C C . THR A 1 133 ? 8.123 6.210 -3.582 1.00 77.25 133 THR A C 1
ATOM 1065 O O . THR A 1 133 ? 7.254 6.923 -4.079 1.00 77.25 133 THR A O 1
ATOM 1068 N N . SER A 1 134 ? 8.655 5.1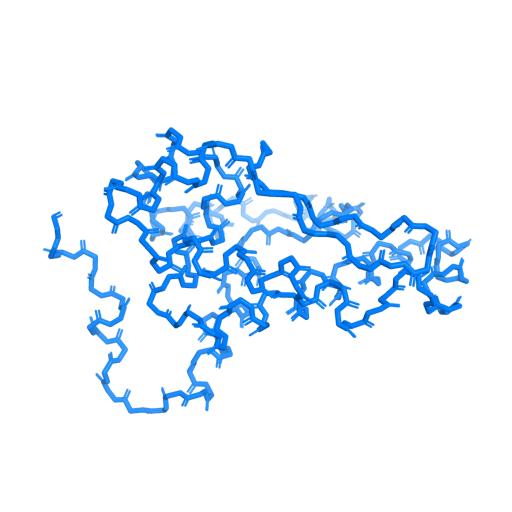85 -4.252 1.00 80.31 134 SER A N 1
ATOM 1069 C CA . SER A 1 134 ? 8.285 4.844 -5.632 1.00 80.31 134 SER A CA 1
ATOM 1070 C C . SER A 1 134 ? 6.840 4.347 -5.727 1.00 80.31 134 SER A C 1
ATOM 1072 O O . SER A 1 134 ? 6.118 4.706 -6.658 1.00 80.31 134 SER A O 1
ATOM 1074 N N . ARG A 1 135 ? 6.383 3.563 -4.741 1.00 86.81 135 ARG A N 1
ATOM 1075 C CA . ARG A 1 135 ? 4.982 3.115 -4.643 1.00 86.81 135 ARG A CA 1
ATOM 1076 C C . ARG A 1 135 ? 4.030 4.281 -4.390 1.00 86.81 135 ARG A C 1
ATOM 1078 O O . ARG A 1 135 ? 3.010 4.381 -5.065 1.00 86.81 135 ARG A O 1
ATOM 1085 N N . ILE A 1 136 ? 4.391 5.196 -3.488 1.00 86.44 136 ILE A N 1
ATOM 1086 C CA . ILE A 1 136 ? 3.638 6.429 -3.222 1.00 86.44 136 ILE A CA 1
ATOM 1087 C C . ILE A 1 136 ? 3.485 7.242 -4.509 1.00 86.44 136 ILE A C 1
ATOM 1089 O O . ILE A 1 136 ? 2.372 7.646 -4.841 1.00 86.44 136 ILE A O 1
ATOM 1093 N N . GLN A 1 137 ? 4.574 7.450 -5.253 1.00 86.12 137 GLN A N 1
ATOM 1094 C CA . GLN A 1 137 ? 4.532 8.196 -6.509 1.00 86.12 137 GLN A CA 1
ATOM 1095 C C . GLN A 1 137 ? 3.644 7.500 -7.551 1.00 86.12 137 GLN A C 1
ATOM 1097 O O . GLN A 1 137 ? 2.766 8.134 -8.134 1.00 86.12 137 GLN A O 1
ATOM 1102 N N . ALA A 1 138 ? 3.791 6.183 -7.718 1.00 87.75 138 ALA A N 1
ATOM 1103 C CA . ALA A 1 138 ? 2.964 5.404 -8.636 1.00 87.75 138 ALA A CA 1
ATOM 1104 C C . ALA A 1 138 ? 1.466 5.449 -8.275 1.00 87.75 138 ALA A C 1
ATOM 1106 O O . ALA A 1 138 ? 0.627 5.549 -9.172 1.00 87.75 138 ALA A O 1
ATOM 1107 N N . ILE A 1 139 ? 1.119 5.412 -6.982 1.00 89.12 139 ILE A N 1
ATOM 1108 C CA . ILE A 1 139 ? -0.262 5.596 -6.515 1.00 89.12 139 ILE A CA 1
ATOM 1109 C C . ILE A 1 139 ? -0.744 7.012 -6.822 1.00 89.12 139 ILE A C 1
ATOM 1111 O O . ILE A 1 139 ? -1.830 7.155 -7.377 1.00 89.12 139 ILE A O 1
ATOM 1115 N N . LYS A 1 140 ? 0.040 8.054 -6.508 1.00 88.00 140 LYS A N 1
ATOM 1116 C CA . LYS A 1 140 ? -0.329 9.448 -6.805 1.00 88.00 140 LYS A CA 1
ATOM 1117 C C . LYS A 1 140 ? -0.643 9.629 -8.289 1.00 88.00 140 LYS A C 1
ATOM 1119 O O . LYS A 1 140 ? -1.666 10.221 -8.627 1.00 88.00 140 LYS A O 1
ATOM 1124 N N . ASP A 1 141 ? 0.199 9.092 -9.165 1.00 89.69 141 ASP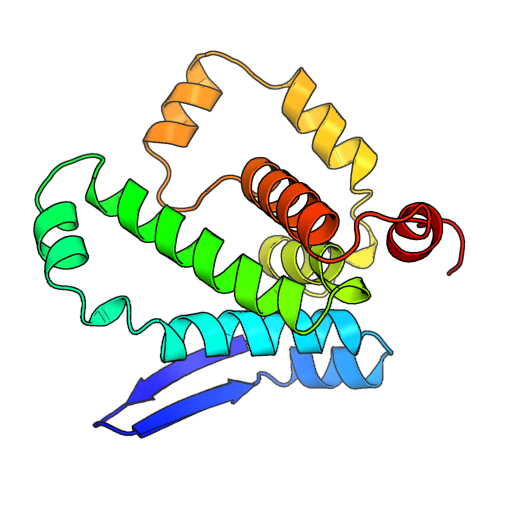 A N 1
ATOM 1125 C CA . ASP A 1 141 ? 0.008 9.199 -10.610 1.00 89.69 141 ASP A CA 1
ATOM 1126 C C . ASP A 1 141 ? -1.194 8.385 -11.098 1.00 89.69 141 ASP A C 1
ATOM 1128 O O . ASP A 1 141 ? -1.965 8.871 -11.921 1.00 89.69 141 ASP A O 1
ATOM 1132 N N . PHE A 1 142 ? -1.435 7.200 -10.534 1.00 88.88 142 PHE A N 1
ATOM 1133 C CA . PHE A 1 142 ? -2.632 6.413 -10.833 1.00 88.88 142 PHE A CA 1
ATOM 1134 C C . PHE A 1 142 ? -3.927 7.082 -10.341 1.00 88.88 142 PHE A C 1
ATOM 1136 O O . PHE A 1 142 ? -4.928 7.102 -11.047 1.00 88.88 142 PHE A O 1
ATOM 1143 N N . VAL A 1 143 ? -3.929 7.690 -9.156 1.00 87.56 143 VAL A N 1
ATOM 1144 C CA . VAL A 1 143 ? -5.098 8.425 -8.648 1.00 87.56 143 VAL A CA 1
ATOM 1145 C C . VAL A 1 143 ? -5.418 9.625 -9.544 1.00 87.56 143 VAL A C 1
ATOM 1147 O O . VAL A 1 143 ? -6.592 9.868 -9.829 1.00 87.56 143 VAL A O 1
ATOM 1150 N N . LYS A 1 144 ? -4.399 10.333 -10.056 1.00 85.75 144 LYS A N 1
ATOM 1151 C CA . LYS A 1 144 ? -4.589 11.431 -11.024 1.00 85.75 144 LYS A CA 1
ATOM 1152 C C . LYS A 1 144 ? -5.270 10.967 -12.314 1.00 85.75 144 LYS A C 1
ATOM 1154 O O . LYS A 1 144 ? -6.073 11.716 -12.863 1.00 85.75 144 LYS A O 1
ATOM 1159 N N . THR A 1 145 ? -4.986 9.755 -12.803 1.00 86.75 145 THR A N 1
ATOM 1160 C CA . THR A 1 145 ? -5.667 9.237 -14.005 1.00 86.75 145 THR A CA 1
ATOM 1161 C C . THR A 1 145 ? -7.127 8.879 -13.737 1.00 86.75 145 THR A C 1
ATOM 1163 O O . THR A 1 145 ? -7.960 9.038 -14.6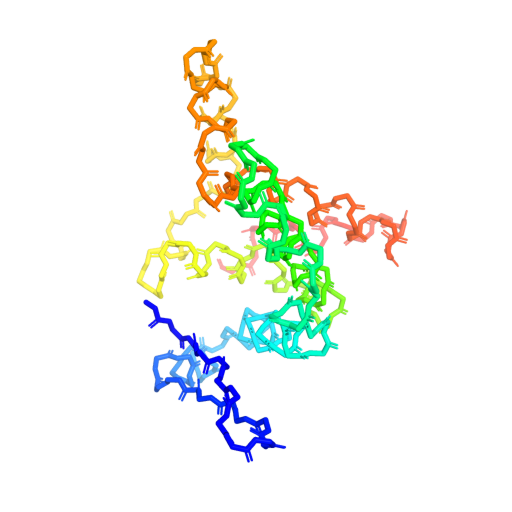26 1.00 86.75 145 THR A O 1
ATOM 1166 N N . LEU A 1 146 ? -7.460 8.442 -12.517 1.00 81.44 146 LEU A N 1
ATOM 1167 C CA . LEU A 1 146 ? -8.835 8.128 -12.113 1.00 81.44 146 LEU A CA 1
ATOM 1168 C C . LEU A 1 146 ? -9.683 9.378 -11.825 1.00 81.44 146 LEU A C 1
ATOM 1170 O O . LEU A 1 146 ? -10.886 9.372 -12.085 1.00 81.44 146 LEU A O 1
ATOM 1174 N N . LYS A 1 147 ? -9.078 10.446 -11.290 1.00 76.25 147 LYS A N 1
ATOM 1175 C CA . LYS A 1 147 ? -9.726 11.743 -11.033 1.00 76.25 147 LYS A CA 1
ATOM 1176 C C . LYS A 1 147 ? -8.855 12.899 -11.547 1.00 76.25 147 LYS A C 1
ATOM 1178 O O . LYS A 1 147 ? -8.030 13.415 -10.795 1.00 76.25 147 LYS A O 1
ATOM 1183 N N . PRO A 1 148 ? -9.066 13.349 -12.795 1.00 60.50 148 PRO A N 1
ATOM 1184 C CA . PRO A 1 148 ? -8.278 14.430 -13.388 1.00 60.50 148 PRO A CA 1
ATOM 1185 C C . PRO A 1 148 ? -8.690 15.856 -12.957 1.00 60.50 148 PRO A C 1
ATOM 1187 O O . PRO A 1 148 ? -8.077 16.812 -13.423 1.00 60.50 148 PRO A O 1
ATOM 1190 N N . SER A 1 149 ? -9.714 16.046 -12.107 1.00 48.66 149 SER A N 1
ATOM 1191 C CA . SER A 1 149 ? -10.192 17.381 -11.690 1.00 48.66 149 SER A CA 1
ATOM 1192 C C . SER A 1 149 ? -9.602 17.862 -10.352 1.00 48.66 149 SER A C 1
ATOM 1194 O O . SER A 1 149 ? -9.170 17.061 -9.524 1.00 48.66 149 SER A O 1
ATOM 1196 N N . ASN A 1 150 ? -9.626 19.187 -10.135 1.00 44.41 150 ASN A N 1
ATOM 1197 C CA . ASN A 1 150 ? -9.087 19.964 -8.997 1.00 44.41 150 ASN A CA 1
ATOM 1198 C C . ASN A 1 150 ? -9.521 19.537 -7.567 1.00 44.41 150 ASN A C 1
ATOM 1200 O O . ASN A 1 150 ? -9.211 20.242 -6.615 1.00 44.41 150 ASN A O 1
ATOM 1204 N N . SER A 1 151 ? -10.192 18.397 -7.370 1.00 45.59 151 SER A N 1
ATOM 1205 C CA . SER A 1 151 ? -10.561 17.853 -6.050 1.00 45.59 151 SER A CA 1
ATOM 1206 C C . SER A 1 151 ? -9.416 17.116 -5.336 1.00 45.59 151 SER A C 1
ATOM 1208 O O . SER A 1 151 ? -9.621 16.525 -4.279 1.00 45.59 151 SER A O 1
ATOM 1210 N N . LEU A 1 152 ? -8.212 17.074 -5.922 1.00 48.00 152 LEU A N 1
ATOM 1211 C CA . LEU A 1 152 ? -7.045 16.425 -5.307 1.00 48.00 152 LEU A CA 1
ATOM 1212 C C . LEU A 1 152 ? -6.599 17.146 -4.026 1.00 48.00 152 LEU A C 1
ATOM 1214 O O . LEU A 1 152 ? -6.015 16.505 -3.160 1.00 48.00 152 LEU A O 1
ATOM 1218 N N . SER A 1 153 ? -6.919 18.434 -3.871 1.00 48.06 153 SER A N 1
ATOM 1219 C CA . SER A 1 153 ? -6.678 19.177 -2.633 1.00 48.06 153 SER A CA 1
ATOM 1220 C C . SER A 1 153 ? -7.526 18.681 -1.463 1.00 48.06 153 SER A C 1
ATOM 1222 O O . SER A 1 153 ? -7.053 18.779 -0.351 1.00 48.06 153 SER A O 1
ATOM 1224 N N . GLU A 1 154 ? -8.710 18.090 -1.660 1.00 47.97 154 GLU A N 1
ATOM 1225 C CA . GLU A 1 154 ? -9.502 17.502 -0.557 1.00 47.97 154 GLU A CA 1
ATOM 1226 C C . GLU A 1 154 ? -9.057 16.079 -0.203 1.00 47.97 154 GLU A C 1
ATOM 1228 O O . GLU A 1 154 ? -9.051 15.700 0.963 1.00 47.97 154 GLU A O 1
ATOM 1233 N N . VAL A 1 155 ? -8.641 15.289 -1.198 1.00 51.47 155 VAL A N 1
ATOM 1234 C CA . VAL A 1 155 ? -8.142 13.915 -0.985 1.00 51.47 155 VAL A CA 1
ATOM 1235 C C . VAL A 1 155 ? -6.745 13.922 -0.347 1.00 51.47 155 VAL A C 1
ATOM 1237 O O . VAL A 1 155 ? -6.379 12.982 0.358 1.00 51.47 155 VAL A O 1
ATOM 1240 N N . TYR A 1 156 ? -5.977 14.992 -0.574 1.00 50.28 156 TYR A N 1
ATOM 1241 C CA . TYR A 1 156 ? -4.634 15.192 -0.031 1.00 50.28 156 TYR A CA 1
ATOM 1242 C C . TYR A 1 156 ? -4.520 16.379 0.943 1.00 50.28 156 TYR A C 1
ATOM 1244 O O . TYR A 1 156 ? -3.400 16.696 1.331 1.00 50.28 156 TYR A O 1
ATOM 1252 N N . ASN A 1 157 ? -5.618 17.016 1.381 1.00 42.12 157 ASN A N 1
ATOM 1253 C CA . ASN A 1 157 ? -5.551 17.998 2.473 1.00 42.12 157 ASN A CA 1
ATOM 1254 C C . ASN A 1 157 ? -5.388 17.253 3.793 1.00 42.12 157 ASN A C 1
ATOM 1256 O O . ASN A 1 157 ? -6.346 16.744 4.376 1.00 42.12 157 ASN A O 1
ATOM 1260 N N . PHE A 1 158 ? -4.152 17.207 4.274 1.00 49.28 158 PHE A N 1
ATOM 1261 C CA . PHE A 1 158 ? -3.807 16.632 5.569 1.00 49.28 158 PHE A CA 1
ATOM 1262 C C . PHE A 1 158 ? -4.081 17.581 6.753 1.00 49.28 158 PHE A C 1
ATOM 1264 O O . PHE A 1 158 ? -3.812 17.203 7.885 1.00 49.28 158 PHE A O 1
ATOM 1271 N N . GLU A 1 159 ? -4.671 18.762 6.533 1.00 36.72 159 GLU A N 1
ATOM 1272 C CA . GLU A 1 159 ? -4.933 19.763 7.587 1.00 36.72 159 GLU A CA 1
ATOM 1273 C C . GLU A 1 159 ? -6.303 19.647 8.294 1.00 36.72 159 GLU A C 1
ATOM 1275 O O . GLU A 1 159 ? -6.652 20.521 9.081 1.00 36.72 159 GLU A O 1
ATOM 1280 N N . SER A 1 160 ? -7.112 18.608 8.043 1.00 29.62 160 SER A N 1
ATOM 1281 C CA . SER A 1 160 ? -8.490 18.535 8.587 1.00 29.62 160 SER A CA 1
ATOM 1282 C C . SER A 1 160 ? -8.838 17.284 9.403 1.00 29.62 160 SER A C 1
ATOM 1284 O O . SER A 1 160 ? -9.967 16.797 9.334 1.00 29.62 160 SER A O 1
ATOM 1286 N N . VAL A 1 161 ? -7.900 16.790 10.221 1.00 37.06 161 VAL A N 1
ATOM 1287 C CA . VAL A 1 161 ? -8.216 15.972 11.413 1.00 37.06 161 VAL A CA 1
ATOM 1288 C C . VAL A 1 161 ? -7.321 16.376 12.573 1.00 37.06 161 VAL A C 1
ATOM 1290 O O . VAL A 1 161 ? -6.088 16.323 12.382 1.00 37.06 161 VAL A O 1
#

Secondary structure (DSSP, 8-state):
--EEEEEETTEEEEEE-HHHHHHHHTT-HHHHHHHHHHHHHHHHHTGGG-HHHHHHHHSTTHHHHHHHHHHHHHHHHHHHH-STTHHHHHHHHHH-TTTGGG--HHHHHHHHHHT--HHHHHHHHH-SS--HHHHHHHHHHHHHHH--STTHHHHS-TT--

Radius of gyration: 16.52 Å; chains: 1; bounding box: 38×46×32 Å

InterPro domains:
  IPR001915 Peptidase M48 [PF01435] (1-57)
  IPR001915 Peptidase M48 [PF01435] (60-141)
  IPR050083 Membrane-localized HtpX protease [PTHR43221] (55-149)

Foldseek 3Di:
DAWAWDDDPNDTDTGGDPLLVVCVVVVLVLLSLLLVQLNVQLVVVVLVPPVQLVVLVVDQLSNLVSLQVSNLSSLLSSCVRRVLNSLLSLLCVVVNDPCSVVDPPVVVLVVCVVPDDPVVVVVCSRDSYHDSNVSNVSSVVSSCVVPVDPCVCVSPVPPDD

Organism: Caldicellulosiruptor saccharolyticus (strain ATCC 43494 / DSM 8903 / Tp8T 6331) (NCBI:txid351627)